Protein AF-A0A935FHB2-F1 (afdb_monomer_lite)

Structure (mmCIF, N/CA/C/O backbone):
data_AF-A0A935FHB2-F1
#
_entry.id   AF-A0A935FHB2-F1
#
loop_
_atom_site.group_PDB
_atom_site.id
_atom_site.type_symbol
_atom_site.label_atom_id
_atom_site.label_alt_id
_atom_site.label_comp_id
_atom_site.label_asym_id
_atom_site.label_entity_id
_atom_site.label_seq_id
_atom_site.pdbx_PDB_ins_code
_atom_site.Cartn_x
_atom_site.Cartn_y
_atom_site.Cartn_z
_atom_site.occupancy
_atom_site.B_iso_or_equiv
_atom_site.auth_seq_id
_atom_site.auth_comp_id
_atom_site.auth_asym_id
_atom_site.auth_atom_id
_atom_site.pdbx_PDB_model_num
ATOM 1 N N . MET A 1 1 ? 18.216 -1.968 -32.318 1.00 59.38 1 MET A N 1
ATOM 2 C CA . MET A 1 1 ? 17.406 -2.801 -31.406 1.00 59.38 1 MET A CA 1
ATOM 3 C C . MET A 1 1 ? 16.526 -3.788 -32.172 1.00 59.38 1 MET A C 1
ATOM 5 O O . MET A 1 1 ? 15.817 -4.545 -31.539 1.00 59.38 1 MET A O 1
ATOM 9 N N . ASP A 1 2 ? 16.689 -3.926 -33.490 1.00 64.00 2 ASP A N 1
ATOM 10 C CA . ASP A 1 2 ? 15.851 -4.810 -34.311 1.00 64.00 2 ASP A CA 1
ATOM 11 C C . ASP A 1 2 ? 16.395 -6.242 -34.495 1.00 64.00 2 ASP A C 1
ATOM 13 O O . ASP A 1 2 ? 15.891 -7.027 -35.291 1.00 64.00 2 ASP A O 1
ATOM 17 N N . ARG A 1 3 ? 17.469 -6.612 -33.779 1.00 78.00 3 ARG A N 1
ATOM 18 C CA . ARG A 1 3 ? 18.040 -7.958 -33.906 1.00 78.00 3 ARG A CA 1
ATOM 19 C C . ARG A 1 3 ? 17.237 -8.925 -33.035 1.00 78.00 3 ARG A C 1
ATOM 21 O O . ARG A 1 3 ? 17.295 -8.772 -31.808 1.00 78.00 3 ARG A O 1
ATOM 28 N N . PRO A 1 4 ? 16.558 -9.927 -33.621 1.00 87.88 4 PRO A N 1
ATOM 29 C CA . PRO A 1 4 ? 15.870 -10.941 -32.843 1.00 87.88 4 PRO A CA 1
ATOM 30 C C . PRO A 1 4 ? 16.871 -11.653 -31.936 1.00 87.88 4 PRO A C 1
ATOM 32 O O . PRO A 1 4 ? 17.978 -12.014 -32.351 1.00 87.88 4 PRO A O 1
ATOM 35 N N . ARG A 1 5 ? 16.490 -11.831 -30.674 1.00 91.94 5 ARG A N 1
ATOM 36 C CA . ARG A 1 5 ? 17.264 -12.589 -29.692 1.00 91.94 5 ARG A CA 1
ATOM 37 C C . ARG A 1 5 ? 16.489 -13.832 -29.313 1.00 91.94 5 ARG A C 1
ATOM 39 O O . ARG A 1 5 ? 15.300 -13.764 -29.011 1.00 91.94 5 ARG A O 1
ATOM 46 N N . VAL A 1 6 ? 17.183 -14.961 -29.341 1.00 93.69 6 VAL A N 1
ATOM 47 C CA . VAL A 1 6 ? 16.626 -16.259 -28.977 1.00 93.69 6 VAL A CA 1
ATOM 48 C C . VAL A 1 6 ? 16.915 -16.494 -27.502 1.00 93.69 6 VAL A C 1
ATOM 50 O O . VAL A 1 6 ? 18.069 -16.445 -27.078 1.00 93.69 6 VAL A O 1
ATOM 53 N N . TYR A 1 7 ? 15.865 -16.744 -26.729 1.00 93.38 7 TYR A N 1
ATOM 54 C CA . TYR A 1 7 ? 15.953 -17.039 -25.306 1.00 93.38 7 TYR A CA 1
ATOM 55 C C . TYR A 1 7 ? 15.477 -18.469 -25.048 1.00 93.38 7 TYR A C 1
ATOM 57 O O . TYR A 1 7 ? 14.381 -18.826 -25.495 1.00 93.38 7 TYR A O 1
ATOM 65 N N . PRO A 1 8 ? 16.265 -19.302 -24.348 1.00 93.31 8 PRO A N 1
ATOM 66 C CA . PRO A 1 8 ? 15.813 -20.624 -23.947 1.00 93.31 8 PRO A CA 1
ATOM 67 C C . PRO A 1 8 ? 14.773 -20.515 -22.829 1.00 93.31 8 PRO A C 1
ATOM 69 O O . PRO A 1 8 ? 14.805 -19.597 -22.005 1.00 93.31 8 PRO A O 1
ATOM 72 N N . ARG A 1 9 ? 13.862 -21.485 -22.776 1.00 90.75 9 ARG A N 1
ATOM 73 C CA . ARG A 1 9 ? 12.904 -21.625 -21.679 1.00 90.75 9 ARG A CA 1
ATOM 74 C C . ARG A 1 9 ? 13.655 -21.847 -20.356 1.00 90.75 9 ARG A C 1
ATOM 76 O O . ARG A 1 9 ? 14.428 -22.803 -20.275 1.00 90.75 9 ARG A O 1
ATOM 83 N N . PRO A 1 10 ? 13.416 -21.029 -19.312 1.00 89.38 10 PRO A N 1
ATOM 84 C CA . PRO A 1 10 ? 14.051 -21.217 -18.012 1.00 89.38 10 PRO A CA 1
ATOM 85 C C . PRO A 1 10 ? 13.739 -22.590 -17.410 1.00 89.38 10 PRO A C 1
ATOM 87 O O . PRO A 1 10 ? 12.583 -23.025 -17.397 1.00 89.38 10 PRO A O 1
ATOM 90 N N . MET A 1 11 ? 14.762 -23.256 -16.875 1.00 81.50 11 MET A N 1
ATOM 91 C CA . MET A 1 11 ? 14.592 -24.511 -16.141 1.00 81.50 11 MET A CA 1
ATOM 92 C C . MET A 1 11 ? 13.927 -24.248 -14.780 1.00 81.50 11 MET A C 1
ATOM 94 O O . MET A 1 11 ? 14.231 -23.259 -14.118 1.00 81.50 11 MET A O 1
ATOM 98 N N . GLY A 1 12 ? 13.008 -25.125 -14.366 1.00 80.19 12 GLY A N 1
ATOM 99 C CA . GLY A 1 12 ? 12.399 -25.117 -13.026 1.00 80.19 12 GLY A CA 1
ATOM 100 C C . GLY A 1 12 ? 11.132 -24.270 -12.851 1.00 80.19 12 GLY A C 1
ATOM 101 O O . GLY A 1 12 ? 10.363 -24.535 -11.934 1.00 80.19 12 GLY A O 1
ATOM 102 N N . PHE A 1 13 ? 10.857 -23.310 -13.739 1.00 81.19 13 PHE A N 1
ATOM 103 C CA . PHE A 1 13 ? 9.641 -22.479 -13.662 1.00 81.19 13 PHE A CA 1
ATOM 104 C C . PHE A 1 13 ? 8.478 -23.006 -14.511 1.00 81.19 13 PHE A C 1
ATOM 106 O O . PHE A 1 13 ? 7.316 -22.740 -14.211 1.00 81.19 13 PHE A O 1
ATOM 113 N N . PHE A 1 14 ? 8.779 -23.753 -15.575 1.00 87.06 14 PHE A N 1
ATOM 114 C CA . PHE A 1 14 ? 7.797 -24.189 -16.566 1.00 87.06 14 PHE A CA 1
ATOM 115 C C . PHE A 1 14 ? 7.842 -25.705 -16.764 1.00 87.06 14 PHE A C 1
ATOM 117 O O . PHE A 1 14 ? 8.914 -26.311 -16.769 1.00 87.06 14 PHE A O 1
ATOM 124 N N . ARG A 1 15 ? 6.667 -26.319 -16.956 1.00 84.62 15 ARG A N 1
ATOM 125 C CA . ARG A 1 15 ? 6.532 -27.762 -17.219 1.00 84.62 15 ARG A CA 1
ATOM 126 C C . ARG A 1 15 ? 7.157 -28.125 -18.563 1.00 84.62 15 ARG A C 1
ATOM 128 O O . ARG A 1 15 ? 6.964 -27.408 -19.544 1.00 84.62 15 ARG A O 1
ATOM 135 N N . GLU A 1 16 ? 7.835 -29.269 -18.630 1.00 81.88 16 GLU A N 1
ATOM 136 C CA . GLU A 1 16 ? 8.581 -29.660 -19.827 1.00 81.88 16 GLU A CA 1
ATOM 137 C C . GLU A 1 16 ? 7.684 -29.848 -21.064 1.00 81.88 16 GLU A C 1
ATOM 139 O O . GLU A 1 16 ? 7.994 -29.293 -22.121 1.00 81.88 16 GLU A O 1
ATOM 144 N N . GLY A 1 17 ? 6.546 -30.530 -20.900 1.00 83.50 17 GLY A N 1
ATOM 145 C CA . GLY A 1 17 ? 5.488 -30.688 -21.909 1.00 83.50 17 GLY A CA 1
ATOM 146 C C . GLY A 1 17 ? 4.382 -29.627 -21.841 1.00 83.50 17 GLY A C 1
ATOM 147 O O . GLY A 1 17 ? 3.272 -29.867 -22.302 1.00 83.50 17 GLY A O 1
ATOM 148 N N . GLY A 1 18 ? 4.640 -28.486 -21.194 1.00 86.00 18 GLY A N 1
ATOM 149 C CA . GLY A 1 18 ? 3.693 -27.372 -21.148 1.00 86.00 18 GLY A CA 1
ATOM 150 C C . GLY A 1 18 ? 3.592 -26.620 -22.484 1.00 86.00 18 GLY A C 1
ATOM 151 O O . GLY A 1 18 ? 4.437 -26.799 -23.360 1.00 86.00 18 GLY A O 1
ATOM 152 N N . PRO A 1 19 ? 2.612 -25.709 -22.623 1.00 89.88 19 PRO A N 1
ATOM 153 C CA . PRO A 1 19 ? 2.381 -24.954 -23.860 1.00 89.88 19 PRO A CA 1
ATOM 154 C C . PRO A 1 19 ? 3.506 -23.963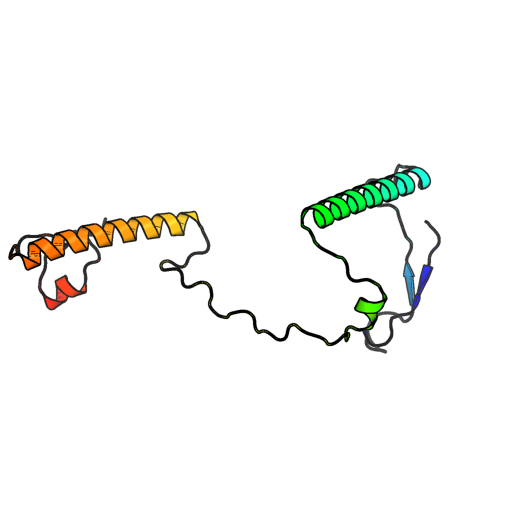 -24.205 1.00 89.88 19 PRO A C 1
ATOM 156 O O . PRO A 1 19 ? 3.541 -23.429 -25.310 1.00 89.88 19 PRO A O 1
ATOM 159 N N . LEU A 1 20 ? 4.422 -23.682 -23.270 1.00 89.50 20 LEU A N 1
ATOM 160 C CA . LEU A 1 20 ? 5.516 -22.741 -23.488 1.00 89.50 20 LEU A CA 1
ATOM 161 C C . LEU A 1 20 ? 6.651 -23.407 -24.294 1.00 89.50 20 LEU A C 1
ATOM 163 O O . LEU A 1 20 ? 7.186 -24.423 -23.833 1.00 89.50 20 LEU A O 1
ATOM 167 N N . PRO A 1 21 ? 7.071 -22.840 -25.442 1.00 91.62 21 PRO A N 1
ATOM 168 C CA . PRO A 1 21 ? 8.073 -23.444 -26.314 1.00 91.62 21 PRO A CA 1
ATOM 169 C C . PRO A 1 21 ? 9.457 -23.500 -25.659 1.00 91.62 21 PRO A C 1
ATOM 171 O O . PRO A 1 21 ? 9.762 -22.753 -24.731 1.00 91.62 21 PRO A O 1
ATOM 174 N N . ARG A 1 22 ? 10.326 -24.379 -26.175 1.00 90.62 22 ARG A N 1
ATOM 175 C CA . ARG A 1 22 ? 11.715 -24.526 -25.694 1.00 90.62 22 ARG A CA 1
ATOM 176 C C . ARG A 1 22 ? 12.556 -23.267 -25.904 1.00 90.62 22 ARG A C 1
ATOM 178 O O . ARG A 1 22 ? 13.473 -23.023 -25.126 1.00 90.62 22 ARG A O 1
ATOM 185 N N . HIS A 1 23 ? 12.234 -22.485 -26.928 1.00 92.62 23 HIS A N 1
ATOM 186 C CA . HIS A 1 23 ? 12.886 -21.224 -27.242 1.00 92.62 23 HIS A CA 1
ATOM 187 C C . HIS A 1 23 ? 11.833 -20.199 -27.650 1.00 92.62 23 HIS A C 1
ATOM 189 O O . HIS A 1 23 ? 10.842 -20.553 -28.288 1.00 92.62 23 HIS A O 1
ATOM 195 N N . ALA A 1 24 ? 12.071 -18.939 -27.306 1.00 92.38 24 ALA A N 1
ATOM 196 C CA . ALA A 1 24 ? 11.280 -17.813 -27.774 1.00 92.38 24 ALA A CA 1
ATOM 197 C C . ALA A 1 24 ? 12.197 -16.785 -28.431 1.00 92.38 24 ALA A C 1
ATOM 199 O O . ALA A 1 24 ? 13.245 -16.431 -27.885 1.00 92.38 24 ALA A O 1
ATOM 200 N N . THR A 1 25 ? 11.786 -16.303 -29.598 1.00 93.44 25 THR A N 1
ATOM 201 C CA . THR A 1 25 ? 12.464 -15.207 -30.284 1.00 93.44 25 THR A CA 1
ATOM 202 C C . THR A 1 25 ? 11.783 -13.908 -29.895 1.00 93.44 25 THR A C 1
ATOM 204 O O . THR A 1 25 ? 10.595 -13.733 -30.154 1.00 93.44 25 THR A O 1
ATOM 207 N N . LEU A 1 26 ? 12.529 -13.010 -29.259 1.00 91.44 26 LEU A N 1
ATOM 208 C CA . LEU A 1 26 ? 12.043 -11.694 -28.862 1.00 91.44 26 LEU A CA 1
ATOM 209 C C . LEU A 1 26 ? 12.761 -10.617 -29.674 1.00 91.44 26 LEU A C 1
ATOM 211 O O . LEU A 1 26 ? 13.992 -10.624 -29.783 1.00 91.44 26 LEU A O 1
ATOM 215 N N . THR A 1 27 ? 11.983 -9.674 -30.195 1.00 88.88 27 THR A N 1
ATOM 216 C CA . THR A 1 27 ? 12.479 -8.476 -30.876 1.00 88.88 27 THR A CA 1
ATOM 217 C C . THR A 1 27 ? 12.155 -7.268 -30.013 1.00 88.88 27 THR A C 1
ATOM 219 O O . THR A 1 27 ? 11.020 -7.093 -29.572 1.00 88.88 27 THR A O 1
ATOM 222 N N . MET A 1 28 ? 13.161 -6.439 -29.743 1.00 83.81 28 MET A N 1
ATOM 223 C CA . MET A 1 28 ? 12.992 -5.236 -28.934 1.00 83.81 28 MET A CA 1
ATOM 224 C C . MET A 1 28 ? 12.587 -4.075 -29.842 1.00 83.81 28 MET A C 1
ATOM 226 O O . MET A 1 28 ? 13.434 -3.418 -30.437 1.00 83.81 28 MET A O 1
ATOM 230 N N . ALA A 1 29 ? 11.290 -3.812 -29.941 1.00 82.38 29 ALA A N 1
ATOM 231 C CA . ALA A 1 29 ? 10.781 -2.660 -30.675 1.00 82.38 29 ALA A CA 1
ATOM 232 C C . ALA A 1 29 ? 10.694 -1.417 -29.766 1.00 82.38 29 ALA A C 1
ATOM 234 O O . ALA A 1 29 ? 10.460 -1.554 -28.558 1.00 82.38 29 ALA A O 1
ATOM 235 N N . PRO A 1 30 ? 10.866 -0.197 -30.308 1.00 81.31 30 PRO A N 1
ATOM 236 C CA . PRO A 1 30 ? 10.483 1.011 -29.588 1.00 81.31 30 PRO A CA 1
ATOM 237 C C . PRO A 1 30 ? 8.976 0.991 -29.300 1.00 81.31 30 PRO A C 1
ATOM 239 O O . PRO A 1 30 ? 8.191 0.386 -30.031 1.00 81.31 30 PRO A O 1
ATOM 242 N N . LEU A 1 31 ? 8.554 1.664 -28.227 1.00 83.94 31 LEU A N 1
ATOM 243 C CA . LEU A 1 31 ? 7.124 1.795 -27.933 1.00 83.94 31 LEU A CA 1
ATOM 244 C C . LEU A 1 31 ? 6.419 2.536 -29.088 1.00 83.94 31 LEU A C 1
ATOM 246 O O . LEU A 1 31 ? 7.025 3.448 -29.655 1.00 83.94 31 LEU A O 1
ATOM 250 N N . PRO A 1 32 ? 5.138 2.239 -29.387 1.00 86.31 32 PRO A N 1
ATOM 251 C CA . PRO A 1 32 ? 4.419 2.853 -30.509 1.00 86.31 32 PRO A CA 1
ATOM 252 C C . PRO A 1 32 ? 4.460 4.387 -30.517 1.00 86.31 32 PRO A C 1
ATOM 254 O O . PRO A 1 32 ? 4.646 5.003 -31.562 1.00 86.31 32 PRO A O 1
ATOM 257 N N . ALA A 1 33 ? 4.391 5.010 -29.337 1.00 83.88 33 ALA A N 1
ATOM 258 C CA . ALA A 1 33 ? 4.485 6.462 -29.172 1.00 83.88 33 ALA A CA 1
ATOM 259 C C . ALA A 1 33 ? 5.833 7.066 -29.617 1.00 83.88 33 ALA A C 1
ATOM 261 O O . ALA A 1 33 ? 5.931 8.277 -29.769 1.00 83.88 33 ALA A O 1
ATOM 262 N N . PHE A 1 34 ? 6.864 6.246 -29.831 1.00 82.44 34 PHE A N 1
ATOM 263 C CA . PHE A 1 34 ? 8.193 6.655 -30.287 1.00 82.44 34 PHE A CA 1
ATOM 264 C C . PHE A 1 34 ? 8.594 5.994 -31.612 1.00 82.44 34 PHE A C 1
ATOM 266 O O . PHE A 1 34 ? 9.753 6.089 -32.002 1.00 82.44 34 PHE A O 1
ATOM 273 N N . ALA A 1 35 ? 7.659 5.352 -32.323 1.00 82.50 35 ALA A N 1
ATOM 274 C CA . ALA A 1 35 ? 7.940 4.683 -33.597 1.00 82.50 35 ALA A CA 1
ATOM 275 C C . ALA A 1 35 ? 8.431 5.645 -34.699 1.00 82.50 35 ALA A C 1
ATOM 277 O O . ALA A 1 35 ? 9.114 5.222 -35.623 1.00 82.50 35 ALA A O 1
ATOM 278 N N . HIS A 1 36 ? 8.097 6.934 -34.586 1.00 83.88 36 HIS A N 1
ATOM 279 C CA . HIS A 1 36 ? 8.488 7.990 -35.525 1.00 83.88 36 HIS A CA 1
ATOM 280 C C . HIS A 1 36 ? 9.877 8.587 -35.245 1.00 83.88 36 HIS A C 1
ATOM 282 O O . HIS A 1 36 ? 10.384 9.354 -36.058 1.00 83.88 36 HIS A O 1
ATOM 288 N N . ALA A 1 37 ? 10.472 8.299 -34.084 1.00 82.44 37 ALA A N 1
ATOM 289 C CA . ALA A 1 37 ? 11.759 8.862 -33.701 1.00 82.44 37 ALA A CA 1
ATOM 290 C C . ALA A 1 37 ? 12.910 7.966 -34.186 1.00 82.44 37 ALA A C 1
ATOM 292 O O . ALA A 1 37 ? 12.788 6.736 -34.126 1.00 82.44 37 ALA A O 1
ATOM 293 N N . PRO A 1 38 ? 14.059 8.545 -34.586 1.00 86.88 38 PRO A N 1
ATOM 294 C CA . PRO A 1 38 ? 15.270 7.772 -34.811 1.00 86.88 38 PRO A CA 1
ATOM 295 C C . PRO A 1 38 ? 15.608 6.923 -33.582 1.00 86.88 38 PRO A C 1
ATOM 297 O O . PRO A 1 38 ? 15.487 7.354 -32.431 1.00 86.88 38 PRO A O 1
ATOM 300 N N . GLN A 1 39 ? 16.039 5.685 -33.822 1.00 81.75 39 GLN A N 1
ATOM 301 C CA . GLN A 1 39 ? 16.264 4.716 -32.750 1.00 81.75 39 GLN A CA 1
ATOM 302 C C . GLN A 1 39 ? 17.305 5.203 -31.727 1.00 81.75 39 GLN A C 1
ATOM 304 O O . GLN A 1 39 ? 17.184 4.920 -30.534 1.00 81.75 39 GLN A O 1
ATOM 309 N N . GLU A 1 40 ? 18.339 5.907 -32.185 1.00 86.50 40 GLU A N 1
ATOM 310 C CA . GLU A 1 40 ? 19.398 6.444 -31.327 1.00 86.50 40 GLU A CA 1
ATOM 311 C C . GLU A 1 40 ? 18.862 7.519 -30.383 1.00 86.50 40 GLU A C 1
ATOM 313 O O . GLU A 1 40 ? 19.100 7.437 -29.176 1.00 86.50 40 GLU A O 1
ATOM 318 N N . ASP A 1 41 ? 18.037 8.430 -30.898 1.00 87.38 41 ASP A N 1
ATOM 319 C CA . ASP A 1 41 ? 17.393 9.483 -30.113 1.00 87.38 41 ASP A CA 1
ATOM 320 C C . ASP A 1 41 ? 16.450 8.899 -29.060 1.00 87.38 41 ASP A C 1
ATOM 322 O O . ASP A 1 41 ? 16.465 9.315 -27.899 1.00 87.38 41 ASP A O 1
ATOM 326 N N . TYR A 1 42 ? 15.656 7.886 -29.427 1.00 87.31 42 TYR A N 1
ATOM 327 C CA . TYR A 1 42 ? 14.800 7.179 -28.474 1.00 87.31 42 TYR A CA 1
ATOM 328 C C . TYR A 1 42 ? 15.618 6.551 -27.336 1.00 87.31 42 TYR A C 1
ATOM 330 O O . TYR A 1 42 ? 15.293 6.735 -26.160 1.00 87.31 42 TYR A O 1
ATOM 338 N N . LEU A 1 43 ? 16.703 5.841 -27.663 1.00 87.88 43 LEU A N 1
ATOM 339 C CA . LEU A 1 43 ? 17.557 5.200 -26.662 1.00 87.88 43 LEU A CA 1
ATOM 340 C C . LEU A 1 43 ? 18.282 6.222 -25.782 1.00 87.88 43 LEU A C 1
ATOM 342 O O . LEU A 1 43 ? 18.395 6.001 -24.575 1.00 87.88 43 LEU A O 1
ATOM 346 N N . ALA A 1 44 ? 18.753 7.329 -26.356 1.00 90.75 44 ALA A N 1
ATOM 347 C CA . ALA A 1 44 ? 19.383 8.414 -25.613 1.00 90.75 44 ALA A CA 1
ATOM 348 C C . ALA A 1 44 ? 18.399 9.038 -24.615 1.00 90.75 44 ALA A C 1
ATOM 350 O O . ALA A 1 44 ? 18.711 9.150 -23.427 1.00 90.75 44 ALA A O 1
ATOM 351 N N . ARG A 1 45 ? 17.173 9.341 -25.061 1.00 90.06 45 ARG A N 1
ATOM 352 C CA . ARG A 1 45 ? 16.098 9.858 -24.203 1.00 90.06 45 ARG A CA 1
ATOM 353 C C . ARG A 1 45 ? 15.729 8.882 -23.092 1.00 90.06 45 ARG A C 1
ATOM 355 O O . ARG A 1 45 ? 15.622 9.293 -21.939 1.00 90.06 45 ARG A O 1
ATOM 362 N N . LEU A 1 46 ? 15.569 7.598 -23.413 1.00 90.88 46 LEU A N 1
ATOM 363 C CA . LEU A 1 46 ? 15.229 6.569 -22.430 1.00 90.88 46 LEU A CA 1
ATOM 364 C C . LEU A 1 46 ? 16.324 6.432 -21.366 1.00 90.88 46 LEU A C 1
ATOM 366 O O . LEU A 1 46 ? 16.023 6.439 -20.175 1.00 90.88 46 LEU A O 1
ATOM 370 N N . ARG A 1 47 ? 17.594 6.355 -21.779 1.00 93.69 47 ARG A N 1
ATOM 371 C CA . ARG A 1 47 ? 18.736 6.292 -20.852 1.00 93.69 47 ARG A CA 1
ATOM 372 C C . ARG A 1 47 ? 18.815 7.533 -19.971 1.00 93.69 47 ARG A C 1
ATOM 374 O O . ARG A 1 47 ? 19.001 7.395 -18.768 1.00 93.69 47 ARG A O 1
ATOM 381 N N . GLY A 1 48 ? 18.625 8.720 -20.550 1.00 96.69 48 GLY A N 1
ATOM 382 C CA . GLY A 1 48 ? 18.586 9.976 -19.802 1.00 96.69 48 GLY A CA 1
ATOM 383 C C . GLY A 1 48 ? 17.472 9.991 -18.753 1.00 96.69 48 GLY A C 1
ATOM 384 O O . GLY A 1 48 ? 17.720 10.337 -17.600 1.00 96.69 48 GLY A O 1
ATOM 385 N N . ALA A 1 49 ? 16.268 9.541 -19.116 1.00 95.38 49 ALA A N 1
ATOM 386 C CA . ALA A 1 49 ? 15.134 9.458 -18.197 1.00 95.38 49 ALA A CA 1
ATOM 387 C C . ALA A 1 49 ? 15.374 8.454 -17.056 1.00 95.38 49 ALA A C 1
ATOM 389 O O . ALA A 1 49 ? 15.098 8.766 -15.897 1.00 95.38 49 ALA A O 1
ATOM 390 N N . VAL A 1 50 ? 15.927 7.275 -17.366 1.00 97.38 50 VAL A N 1
ATOM 391 C CA . VAL A 1 50 ? 16.300 6.271 -16.357 1.00 97.38 50 VAL A CA 1
ATOM 392 C C . VAL A 1 50 ? 17.352 6.837 -15.404 1.00 97.38 50 VAL A C 1
ATOM 394 O O . VAL A 1 50 ? 17.132 6.823 -14.196 1.00 97.38 50 VAL A O 1
ATOM 397 N N . ALA A 1 51 ? 18.433 7.424 -15.924 1.00 98.06 51 ALA A N 1
ATOM 398 C CA . ALA A 1 51 ? 19.501 7.998 -15.107 1.00 98.06 51 ALA A CA 1
ATOM 399 C C . ALA A 1 51 ? 19.002 9.144 -14.210 1.00 98.06 51 ALA A C 1
ATOM 401 O O . ALA A 1 51 ? 19.339 9.208 -13.026 1.00 98.06 51 ALA A O 1
ATOM 402 N N . ALA A 1 52 ? 18.153 10.031 -14.742 1.00 98.06 52 ALA A N 1
ATOM 403 C CA . ALA A 1 52 ? 17.549 11.111 -13.967 1.00 98.06 52 ALA A CA 1
ATOM 404 C C . ALA A 1 52 ? 16.688 10.565 -12.817 1.00 98.06 52 ALA A C 1
ATOM 406 O O . ALA A 1 52 ? 16.793 11.041 -11.681 1.00 98.06 52 ALA A O 1
ATOM 407 N N . ARG A 1 53 ? 15.883 9.531 -13.091 1.00 98.12 53 ARG A N 1
ATOM 408 C CA . ARG A 1 53 ? 15.027 8.893 -12.089 1.00 98.12 53 ARG A CA 1
ATOM 409 C C . ARG A 1 53 ? 15.834 8.145 -11.029 1.00 98.12 53 ARG A C 1
ATOM 411 O O . ARG A 1 53 ? 15.532 8.259 -9.843 1.00 98.12 53 ARG A O 1
ATOM 418 N N . GLU A 1 54 ? 16.872 7.417 -11.426 1.00 97.56 54 GLU A N 1
ATOM 419 C CA . GLU A 1 54 ? 17.794 6.745 -10.504 1.00 97.56 54 GLU A CA 1
ATOM 420 C C . GLU A 1 54 ? 18.500 7.751 -9.586 1.00 97.56 54 GLU A C 1
ATOM 422 O O . GLU A 1 54 ? 18.569 7.538 -8.372 1.00 97.56 54 GLU A O 1
ATOM 427 N N . ALA A 1 55 ? 18.959 8.883 -10.130 1.00 97.38 55 ALA A N 1
ATOM 428 C CA . ALA A 1 55 ? 19.579 9.950 -9.351 1.00 97.38 55 ALA A CA 1
ATOM 429 C C . ALA A 1 55 ? 18.601 10.574 -8.341 1.00 97.38 55 ALA A C 1
ATOM 431 O O . ALA A 1 55 ? 18.965 10.803 -7.187 1.00 97.38 55 ALA A O 1
ATOM 432 N N . GLU A 1 56 ? 17.352 10.818 -8.745 1.00 98.00 56 GLU A N 1
ATOM 433 C CA . GLU A 1 56 ? 16.294 11.309 -7.857 1.00 98.00 56 GLU A CA 1
ATOM 434 C C . GLU A 1 56 ? 16.023 10.339 -6.698 1.00 98.00 56 GLU A C 1
ATOM 436 O O . GLU A 1 56 ? 16.062 10.743 -5.533 1.00 98.00 56 GLU A O 1
ATOM 441 N N . ILE A 1 57 ? 15.815 9.054 -7.001 1.00 96.88 57 ILE A N 1
ATOM 442 C CA . ILE A 1 57 ? 15.582 8.010 -5.994 1.00 96.88 57 ILE A CA 1
ATOM 443 C C . ILE A 1 57 ? 16.789 7.888 -5.058 1.00 96.88 57 ILE A C 1
ATOM 445 O O . ILE A 1 57 ? 16.621 7.752 -3.845 1.00 96.88 57 ILE A O 1
ATOM 449 N N . SER A 1 58 ? 18.012 7.975 -5.591 1.00 95.38 58 SER A N 1
ATOM 450 C CA . SER A 1 58 ? 19.234 7.940 -4.786 1.00 95.38 58 SER A CA 1
ATOM 451 C C . SER A 1 58 ? 19.291 9.104 -3.792 1.00 95.38 58 SER A C 1
ATOM 453 O O . SER A 1 58 ? 19.527 8.867 -2.606 1.00 95.38 58 SER A O 1
ATOM 455 N N . ARG A 1 59 ? 18.974 10.335 -4.226 1.00 96.81 59 ARG A N 1
ATOM 456 C CA . ARG A 1 59 ? 18.895 11.509 -3.336 1.00 96.81 59 ARG A CA 1
ATOM 457 C C . ARG A 1 59 ? 17.824 11.346 -2.260 1.00 96.81 59 ARG A C 1
ATOM 459 O O . ARG A 1 59 ? 18.111 11.554 -1.086 1.00 96.81 59 ARG A O 1
ATOM 466 N N . GLN A 1 60 ? 16.612 10.922 -2.627 1.00 97.19 60 GLN A N 1
ATOM 467 C CA . GLN A 1 60 ? 15.524 10.678 -1.664 1.00 97.19 60 GLN A CA 1
ATOM 468 C C . GLN A 1 60 ? 15.909 9.624 -0.623 1.00 97.19 60 GLN A C 1
ATOM 470 O O . GLN A 1 60 ? 15.585 9.732 0.560 1.00 97.19 60 GLN A O 1
ATOM 475 N N . ARG A 1 61 ? 16.606 8.576 -1.060 1.00 96.81 61 ARG A N 1
ATOM 476 C CA . ARG A 1 61 ? 17.091 7.511 -0.191 1.00 96.81 61 ARG A CA 1
ATOM 477 C C . ARG A 1 61 ? 18.165 8.021 0.778 1.00 96.81 61 ARG A C 1
ATOM 479 O O . ARG A 1 61 ? 18.075 7.707 1.962 1.00 96.81 61 ARG A O 1
ATOM 486 N N . GLN A 1 62 ? 19.124 8.812 0.292 1.00 94.62 62 GLN A N 1
ATOM 487 C CA . GLN A 1 62 ? 20.165 9.447 1.109 1.00 94.62 62 GLN A CA 1
ATOM 488 C C . GLN A 1 62 ? 19.572 10.417 2.137 1.00 94.62 62 GLN A C 1
ATOM 490 O O . GLN A 1 62 ? 19.899 10.312 3.314 1.00 94.62 62 GLN A O 1
ATOM 495 N N . ALA A 1 63 ? 18.647 11.289 1.724 1.00 96.12 63 ALA A N 1
ATOM 496 C CA . ALA A 1 63 ? 17.960 12.223 2.618 1.00 96.12 63 ALA A CA 1
ATOM 497 C C . ALA A 1 63 ? 17.159 11.504 3.719 1.00 96.12 63 ALA A C 1
ATOM 499 O O . ALA A 1 63 ? 17.096 11.968 4.851 1.00 96.12 63 ALA A O 1
ATOM 500 N N . ALA A 1 64 ? 16.591 10.337 3.405 1.00 96.12 64 ALA A N 1
ATOM 501 C CA . ALA A 1 64 ? 15.894 9.482 4.364 1.00 96.12 64 ALA A CA 1
ATOM 502 C C . ALA A 1 64 ? 16.827 8.559 5.180 1.00 96.12 64 ALA A C 1
ATOM 504 O O . ALA A 1 64 ? 16.331 7.678 5.880 1.00 96.12 64 ALA A O 1
ATOM 505 N N . GLY A 1 65 ? 18.156 8.677 5.049 1.00 95.44 65 GLY A N 1
ATOM 506 C CA . GLY A 1 65 ? 19.127 7.856 5.786 1.00 95.44 65 GLY A CA 1
ATOM 507 C C . GLY A 1 65 ? 19.106 6.359 5.445 1.00 95.44 65 GLY A C 1
ATOM 508 O O . GLY A 1 65 ? 19.557 5.536 6.238 1.00 95.44 65 GLY A O 1
ATOM 509 N N . ARG A 1 66 ? 18.568 5.967 4.282 1.00 94.50 66 ARG A N 1
ATOM 510 C CA . ARG A 1 66 ? 18.407 4.555 3.894 1.00 94.50 66 ARG A CA 1
ATOM 511 C C . ARG A 1 66 ? 19.621 4.040 3.112 1.00 94.50 66 ARG A C 1
ATOM 513 O O . ARG A 1 66 ? 20.035 4.611 2.101 1.00 94.50 66 ARG A O 1
ATOM 520 N N . SER A 1 67 ? 20.177 2.902 3.511 1.00 91.19 67 SER A N 1
ATOM 521 C CA . SER A 1 67 ? 21.244 2.224 2.762 1.00 91.19 67 SER A CA 1
ATOM 522 C C . SER A 1 67 ? 20.677 1.195 1.771 1.00 91.19 67 SER A C 1
ATOM 524 O O . SER A 1 67 ? 19.542 0.743 1.900 1.00 91.19 67 SER A O 1
ATOM 526 N N . VAL A 1 68 ? 21.457 0.861 0.738 1.00 92.31 68 VAL A N 1
ATOM 527 C CA . VAL A 1 68 ? 21.185 -0.274 -0.163 1.00 92.31 68 VAL A CA 1
ATOM 528 C C . VAL A 1 68 ? 22.143 -1.387 0.219 1.00 92.31 68 VAL A C 1
ATOM 530 O O . VAL A 1 68 ? 23.322 -1.129 0.467 1.00 92.31 68 VAL A O 1
ATOM 533 N N . LEU A 1 69 ? 21.643 -2.618 0.260 1.00 92.44 69 LEU A N 1
ATOM 534 C CA . LEU A 1 69 ? 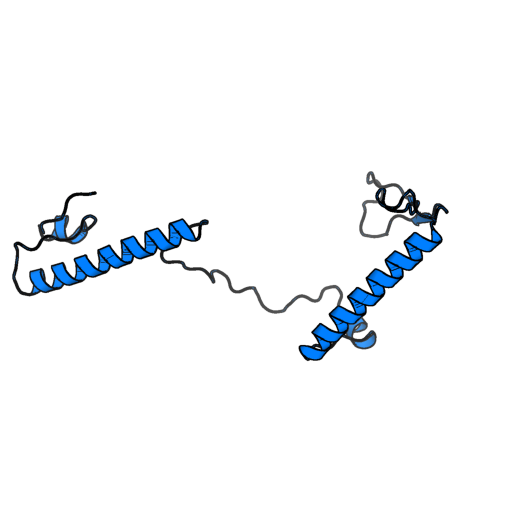22.477 -3.782 0.526 1.00 92.44 69 LEU A CA 1
ATOM 535 C C . LEU A 1 69 ? 23.460 -3.999 -0.626 1.00 92.44 69 LEU A C 1
ATOM 537 O O . LEU A 1 69 ? 23.075 -4.078 -1.791 1.00 92.44 69 LEU A O 1
ATOM 541 N N . GLY A 1 70 ? 24.744 -4.116 -0.296 1.00 93.50 70 GLY A N 1
ATOM 542 C CA . GLY A 1 70 ? 25.776 -4.420 -1.285 1.00 93.50 70 GLY A CA 1
ATOM 543 C C . GLY A 1 70 ? 25.745 -5.889 -1.716 1.00 93.50 70 GLY A C 1
ATOM 544 O O . GLY A 1 70 ? 25.234 -6.747 -0.995 1.00 93.50 70 GLY A O 1
ATOM 545 N N . ARG A 1 71 ? 26.389 -6.209 -2.849 1.00 94.56 71 ARG A N 1
ATOM 546 C CA . ARG A 1 71 ? 26.476 -7.575 -3.415 1.00 94.56 71 ARG A CA 1
ATOM 547 C C . ARG A 1 71 ? 26.756 -8.653 -2.362 1.00 94.56 71 ARG A C 1
ATOM 549 O O . ARG A 1 71 ? 26.073 -9.667 -2.326 1.00 94.56 71 ARG A O 1
ATOM 556 N N . ARG A 1 72 ? 27.741 -8.430 -1.483 1.00 95.12 72 ARG A N 1
ATOM 557 C CA . ARG A 1 72 ? 28.119 -9.390 -0.429 1.00 95.12 72 ARG A CA 1
ATOM 558 C C . ARG A 1 72 ? 26.974 -9.687 0.545 1.00 95.12 72 ARG A C 1
ATOM 560 O O . ARG A 1 72 ? 26.846 -10.818 0.987 1.00 95.12 72 ARG A O 1
ATOM 567 N N . GLN A 1 73 ? 26.173 -8.684 0.902 1.00 92.69 73 GLN A N 1
ATOM 568 C CA . GLN A 1 73 ? 25.032 -8.852 1.808 1.00 92.69 73 GLN A CA 1
ATOM 569 C C . GLN A 1 73 ? 23.833 -9.484 1.101 1.00 92.69 73 GLN A C 1
ATOM 571 O O . GLN A 1 73 ? 23.108 -10.248 1.723 1.00 92.69 73 GLN A O 1
ATOM 576 N N . VAL A 1 74 ? 23.644 -9.204 -0.192 1.00 93.75 74 VAL A N 1
ATOM 577 C CA . VAL A 1 74 ? 22.620 -9.868 -1.013 1.00 93.75 74 VAL A CA 1
ATOM 578 C C . VAL A 1 74 ? 22.919 -11.360 -1.145 1.00 93.75 74 VAL A C 1
ATOM 580 O O . VAL A 1 74 ? 22.061 -12.176 -0.852 1.00 93.75 74 VAL A O 1
ATOM 583 N N . LEU A 1 75 ? 24.159 -11.729 -1.478 1.00 93.44 75 LEU A N 1
ATOM 584 C CA . LEU A 1 75 ? 24.559 -13.136 -1.626 1.00 93.44 75 LEU A CA 1
ATOM 585 C C . LEU A 1 75 ? 24.546 -13.936 -0.315 1.00 93.44 75 LEU A C 1
ATOM 587 O O . LEU A 1 75 ? 24.603 -15.158 -0.351 1.00 93.44 75 LEU A O 1
ATOM 591 N N . ARG A 1 76 ? 24.512 -13.259 0.838 1.00 94.12 76 ARG A N 1
ATOM 592 C CA . ARG A 1 76 ? 24.379 -13.905 2.150 1.00 94.12 76 ARG A CA 1
ATOM 593 C C . ARG A 1 76 ? 22.931 -14.219 2.526 1.00 94.12 76 ARG A C 1
ATOM 595 O O . ARG A 1 76 ? 22.734 -14.957 3.483 1.00 94.12 76 ARG A O 1
ATOM 602 N N . GLN A 1 77 ? 21.948 -13.638 1.841 1.00 92.31 77 GLN A N 1
ATOM 603 C CA . GLN A 1 77 ? 20.535 -13.916 2.102 1.00 92.31 77 GLN A CA 1
ATOM 604 C C . GLN A 1 77 ? 20.143 -15.250 1.472 1.00 92.31 77 GLN A C 1
ATOM 606 O O . GLN A 1 77 ? 20.582 -15.566 0.364 1.00 92.31 77 GLN A O 1
ATOM 611 N N . SER A 1 78 ? 19.303 -16.023 2.159 1.00 90.12 78 SER A N 1
ATOM 612 C CA . SER A 1 78 ? 18.685 -17.192 1.545 1.00 90.12 78 SER A CA 1
ATOM 613 C C . SER A 1 78 ? 17.571 -16.738 0.609 1.00 90.12 78 SER A C 1
ATOM 615 O O . SER A 1 78 ? 16.765 -15.877 0.956 1.00 90.12 78 SER A O 1
ATOM 617 N N . ALA A 1 79 ? 17.463 -17.366 -0.562 1.00 86.31 79 ALA A N 1
ATOM 618 C CA . ALA 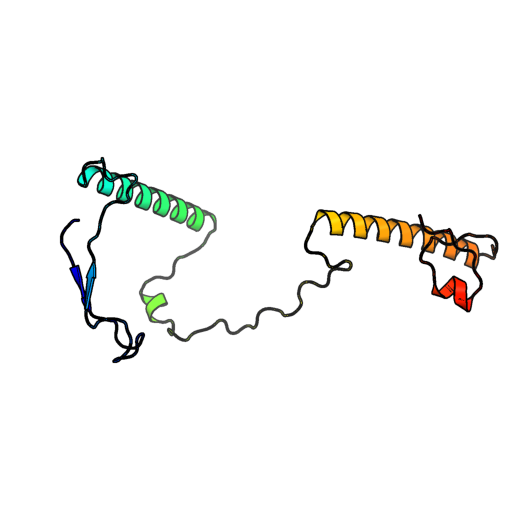A 1 79 ? 16.337 -17.142 -1.472 1.00 86.31 79 ALA A CA 1
ATOM 619 C C . ALA A 1 79 ? 14.984 -17.586 -0.876 1.00 86.31 79 ALA A C 1
ATOM 621 O O . ALA A 1 79 ? 13.935 -17.236 -1.409 1.00 86.31 79 ALA A O 1
ATOM 622 N N . PHE A 1 80 ? 15.016 -18.350 0.220 1.00 88.38 80 PHE A N 1
ATOM 623 C CA . PHE A 1 80 ? 13.842 -18.833 0.945 1.00 88.38 80 PHE A CA 1
ATOM 624 C C . PHE A 1 80 ? 13.615 -18.098 2.272 1.00 88.38 80 PHE A C 1
ATOM 626 O O . PHE A 1 80 ? 12.726 -18.485 3.030 1.00 88.38 80 PHE A O 1
ATOM 633 N N . ASP A 1 81 ? 14.412 -17.068 2.582 1.00 88.38 81 ASP A N 1
ATOM 634 C CA . ASP A 1 81 ? 14.190 -16.273 3.786 1.00 88.38 81 ASP A CA 1
ATOM 635 C C . ASP A 1 81 ? 12.851 -15.534 3.695 1.00 88.38 81 ASP A C 1
ATOM 637 O O . ASP A 1 81 ? 12.508 -14.914 2.687 1.00 88.38 81 ASP A O 1
ATOM 641 N N . ALA A 1 82 ? 12.109 -15.568 4.797 1.00 85.44 82 ALA A N 1
ATOM 642 C CA . ALA A 1 82 ? 10.884 -14.813 4.983 1.00 85.44 82 ALA A CA 1
ATOM 643 C C . ALA A 1 82 ? 10.982 -13.989 6.277 1.00 85.44 82 ALA A C 1
ATOM 645 O O . ALA A 1 82 ? 11.723 -14.360 7.198 1.00 85.44 82 ALA A O 1
ATOM 646 N N . PRO A 1 83 ? 10.236 -12.876 6.393 1.00 84.31 83 PRO A N 1
ATOM 647 C CA . PRO A 1 83 ? 10.099 -12.176 7.661 1.00 84.31 83 PRO A CA 1
ATOM 648 C C . PRO A 1 83 ? 9.667 -13.154 8.761 1.00 84.31 83 PRO A C 1
ATOM 650 O O . PRO A 1 83 ? 8.697 -13.888 8.602 1.00 84.31 83 PRO A O 1
ATOM 653 N N . ARG A 1 84 ? 10.374 -13.163 9.897 1.00 81.50 84 ARG A N 1
ATOM 654 C CA . ARG A 1 84 ? 10.073 -14.075 11.019 1.00 81.50 84 ARG A CA 1
ATOM 655 C C . ARG A 1 84 ? 8.765 -13.740 11.750 1.00 81.50 84 ARG A C 1
ATOM 657 O O . ARG A 1 84 ? 8.303 -14.533 12.562 1.00 81.50 84 ARG A O 1
ATOM 664 N N . GLY A 1 85 ? 8.195 -12.559 11.508 1.00 79.31 85 GLY A N 1
ATOM 665 C CA . GLY A 1 85 ? 6.965 -12.096 12.145 1.00 79.31 85 GLY A CA 1
ATOM 666 C C . GLY A 1 85 ? 5.729 -12.360 11.290 1.00 79.31 85 GLY A C 1
ATOM 667 O O . GLY A 1 85 ? 5.760 -12.204 10.072 1.00 79.31 85 GLY A O 1
ATOM 668 N N . SER A 1 86 ? 4.615 -12.699 11.937 1.00 77.31 86 SER A N 1
ATOM 669 C CA . SER A 1 86 ? 3.296 -12.672 11.305 1.00 77.31 86 SER A CA 1
ATOM 670 C C . SER A 1 86 ? 2.752 -11.245 11.275 1.00 77.31 86 SER A C 1
ATOM 672 O O . SER A 1 86 ? 2.851 -10.535 12.278 1.00 77.31 86 SER A O 1
ATOM 674 N N . GLU A 1 87 ? 2.109 -10.844 10.178 1.00 75.06 87 GLU A N 1
ATOM 675 C CA . GLU A 1 87 ? 1.358 -9.586 10.141 1.00 75.06 87 GLU A CA 1
ATOM 676 C C . GLU A 1 87 ? 0.315 -9.556 11.281 1.00 75.06 87 GLU A C 1
ATOM 678 O O . GLU A 1 87 ? -0.388 -10.556 11.488 1.00 75.06 87 GLU A O 1
ATOM 683 N N . PRO A 1 88 ? 0.189 -8.447 12.038 1.00 72.81 88 PRO A N 1
ATOM 684 C CA . PRO A 1 88 ? -0.790 -8.366 13.111 1.00 72.81 88 PRO A CA 1
ATOM 685 C C . PRO A 1 88 ? -2.200 -8.555 12.547 1.00 72.81 88 PRO A C 1
ATOM 687 O O . PRO A 1 88 ? -2.696 -7.744 11.759 1.00 72.81 88 PRO A O 1
ATOM 690 N N . ARG A 1 89 ? -2.868 -9.635 12.955 1.00 75.00 89 ARG A N 1
ATOM 691 C CA . ARG A 1 89 ? -4.252 -9.907 12.558 1.00 75.00 89 ARG A CA 1
ATOM 692 C C . ARG A 1 89 ? -5.187 -8.930 13.280 1.00 75.00 89 ARG A C 1
ATOM 694 O O . ARG A 1 89 ? -5.007 -8.663 14.462 1.00 75.00 89 ARG A O 1
ATOM 701 N N . ARG A 1 90 ? -6.238 -8.464 12.589 1.00 68.38 90 ARG A N 1
ATOM 702 C CA . ARG A 1 90 ? -7.357 -7.671 13.157 1.00 68.38 90 ARG A CA 1
ATOM 703 C C . ARG A 1 90 ? -7.027 -6.236 13.617 1.00 68.38 90 ARG A C 1
ATOM 705 O O . ARG A 1 90 ? -7.681 -5.728 14.519 1.00 68.38 90 ARG A O 1
ATOM 712 N N . GLN A 1 91 ? -6.093 -5.531 12.972 1.00 68.06 91 GLN A N 1
ATOM 713 C CA . GLN A 1 91 ? -5.751 -4.149 13.371 1.00 68.06 91 GLN A CA 1
ATOM 714 C C . GLN A 1 91 ? -6.912 -3.141 13.280 1.00 68.06 91 GLN A C 1
ATOM 716 O O . GLN A 1 91 ? -6.916 -2.134 13.985 1.00 68.06 91 GLN A O 1
ATOM 721 N N . ARG A 1 92 ? -7.912 -3.379 12.420 1.00 64.62 92 ARG A N 1
ATOM 722 C CA . ARG A 1 92 ? -9.072 -2.487 12.285 1.00 64.62 92 ARG A CA 1
ATOM 723 C C . ARG A 1 92 ? -10.277 -3.080 13.014 1.00 64.62 92 ARG A C 1
ATOM 725 O O . ARG A 1 92 ? -10.907 -3.995 12.497 1.00 64.62 92 ARG A O 1
ATOM 732 N N . SER A 1 93 ? -10.628 -2.494 14.158 1.00 70.50 93 SER A N 1
ATOM 733 C CA . SER A 1 93 ? -11.913 -2.705 14.845 1.00 70.50 93 SER A CA 1
ATOM 734 C C . SER A 1 93 ? -12.712 -1.391 14.862 1.00 70.50 93 SER A C 1
ATOM 736 O O . SER A 1 93 ? -12.768 -0.699 15.882 1.00 70.50 93 SER A O 1
ATOM 738 N N . PRO A 1 94 ? -13.226 -0.931 13.704 1.00 79.75 94 PRO A N 1
ATOM 739 C CA . PRO A 1 94 ? -13.954 0.327 13.648 1.00 79.75 94 PRO A CA 1
ATOM 740 C C . PRO A 1 94 ? -15.327 0.175 14.317 1.00 79.75 94 PRO A C 1
ATOM 742 O O . PRO A 1 94 ? -16.048 -0.782 14.056 1.00 79.75 94 PRO A O 1
ATOM 745 N N . ARG A 1 95 ? -15.721 1.162 15.133 1.00 84.62 95 ARG A N 1
ATOM 746 C CA . ARG A 1 95 ? -17.053 1.212 15.768 1.00 84.62 95 ARG A CA 1
ATOM 747 C C . ARG A 1 95 ? -18.201 1.237 14.754 1.00 84.62 95 ARG A C 1
ATOM 749 O O . ARG A 1 95 ? -19.270 0.713 15.035 1.00 84.62 95 ARG A O 1
ATOM 756 N N . VAL A 1 96 ? -17.958 1.828 13.585 1.00 87.75 96 VAL A N 1
ATOM 757 C CA . VAL A 1 96 ? -18.826 1.730 12.409 1.00 87.75 96 VAL A CA 1
ATOM 758 C C . VAL A 1 96 ? -17.996 1.162 11.265 1.00 87.75 96 VAL A C 1
ATOM 760 O O . VAL A 1 96 ? -17.030 1.794 10.828 1.00 87.75 96 VAL A O 1
ATOM 763 N N . ALA A 1 97 ? -18.350 -0.029 10.789 1.00 84.19 97 ALA A N 1
ATOM 764 C CA . ALA A 1 97 ? -17.743 -0.619 9.603 1.00 84.19 97 ALA A CA 1
ATOM 765 C C . ALA A 1 97 ? -18.353 -0.003 8.333 1.00 84.19 97 ALA A C 1
ATOM 767 O O . ALA A 1 97 ? -19.561 0.183 8.248 1.00 84.19 97 ALA A O 1
ATOM 768 N N . GLY A 1 98 ? -17.519 0.320 7.343 1.00 82.12 98 GLY A N 1
ATOM 769 C CA . GLY A 1 98 ? -17.976 0.873 6.068 1.00 82.12 98 GLY A CA 1
ATOM 770 C C . GLY A 1 98 ? -16.822 1.107 5.096 1.00 82.12 98 GLY A C 1
ATOM 771 O O . GLY A 1 98 ? -15.721 1.463 5.518 1.00 82.12 98 GLY A O 1
ATOM 772 N N . GLY A 1 99 ? -17.073 0.886 3.801 1.00 81.06 99 GLY A N 1
ATOM 773 C CA . GLY A 1 99 ? -16.094 1.111 2.728 1.00 81.06 99 GLY A CA 1
ATOM 774 C C . GLY A 1 99 ? -15.961 2.579 2.300 1.00 81.06 99 GLY A C 1
ATOM 775 O O . GLY A 1 99 ? -14.922 2.973 1.781 1.00 81.06 99 GLY A O 1
ATOM 776 N N . SER A 1 100 ? -16.982 3.404 2.561 1.00 90.12 100 SER A N 1
ATOM 777 C CA . SER A 1 100 ? -16.984 4.842 2.265 1.00 90.12 100 SER A CA 1
ATOM 778 C C . SER A 1 100 ? -16.611 5.661 3.500 1.00 90.12 100 SER A C 1
ATOM 780 O O . SER A 1 100 ? -17.227 5.524 4.560 1.00 90.12 100 SER A O 1
ATOM 782 N 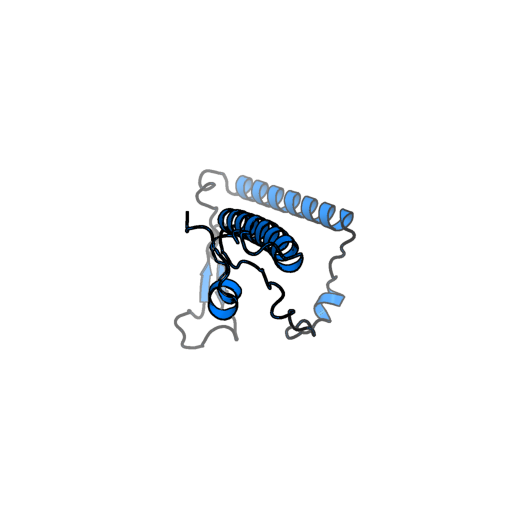N . LYS A 1 101 ? -15.624 6.556 3.355 1.00 88.19 101 LYS A N 1
ATOM 783 C CA . LYS A 1 101 ? -15.205 7.485 4.418 1.00 88.19 101 LYS A CA 1
ATOM 784 C C . LYS A 1 101 ? -16.362 8.385 4.864 1.00 88.19 101 LYS A C 1
ATOM 786 O O . LYS A 1 101 ? -16.555 8.554 6.063 1.00 88.19 101 LYS A O 1
ATOM 791 N N . TRP A 1 102 ? -17.126 8.922 3.914 1.00 92.81 102 TRP A N 1
ATOM 792 C CA . TRP A 1 102 ? -18.226 9.853 4.181 1.00 92.81 102 TRP A CA 1
ATOM 793 C C . TRP A 1 102 ? -19.364 9.195 4.955 1.00 92.81 102 TRP A C 1
ATOM 795 O O . TRP A 1 102 ? -19.727 9.682 6.020 1.00 92.81 102 TRP A O 1
ATOM 805 N N . ALA A 1 103 ? -19.820 8.025 4.500 1.00 90.69 103 ALA A N 1
ATOM 806 C CA . ALA A 1 103 ? -20.850 7.258 5.201 1.00 90.69 103 ALA A CA 1
ATOM 807 C C . ALA A 1 103 ? -20.421 6.901 6.635 1.00 90.69 103 ALA A C 1
ATOM 809 O O . ALA A 1 103 ? -21.229 6.879 7.561 1.00 90.69 103 ALA A O 1
ATOM 810 N N . ARG A 1 104 ? -19.121 6.649 6.844 1.00 92.56 104 ARG A N 1
ATOM 811 C CA . ARG A 1 104 ? -18.586 6.352 8.174 1.00 92.56 104 ARG A CA 1
ATOM 812 C C . ARG A 1 104 ? -18.565 7.575 9.089 1.00 92.56 104 ARG A C 1
ATOM 814 O O . ARG A 1 104 ? -18.821 7.422 10.279 1.00 92.56 104 ARG A O 1
ATOM 821 N N . ILE A 1 105 ? -18.234 8.755 8.565 1.00 92.62 105 ILE A N 1
ATOM 822 C CA . ILE A 1 105 ? -18.259 10.012 9.330 1.00 92.62 105 ILE A CA 1
ATOM 823 C C . ILE A 1 105 ? -19.693 10.319 9.759 1.00 92.62 105 ILE A C 1
ATOM 825 O O . ILE A 1 105 ? -19.941 10.473 10.950 1.00 92.62 105 ILE A O 1
ATOM 829 N N . GLU A 1 106 ? -20.634 10.282 8.821 1.00 94.56 106 GLU A N 1
ATOM 830 C CA . GLU A 1 106 ? -22.050 10.539 9.088 1.00 94.56 106 GLU A CA 1
ATOM 831 C C . GLU A 1 106 ? -22.616 9.584 10.153 1.00 94.56 106 GLU A C 1
ATOM 833 O O . GLU A 1 106 ? -23.259 10.001 11.117 1.00 94.56 106 GLU A O 1
ATOM 838 N N . ALA A 1 107 ? -22.328 8.286 10.041 1.00 93.44 107 ALA A N 1
ATOM 839 C CA . ALA A 1 107 ? -22.771 7.304 11.025 1.00 93.44 107 ALA A CA 1
ATOM 840 C C . ALA A 1 107 ? -22.150 7.525 12.419 1.00 93.44 107 ALA A C 1
ATOM 842 O O . ALA A 1 107 ? -22.814 7.307 13.434 1.00 93.44 107 ALA A O 1
ATOM 843 N N . LEU A 1 108 ? -20.891 7.973 12.491 1.00 94.75 108 LEU A N 1
ATOM 844 C CA . LEU A 1 108 ? -20.250 8.333 13.759 1.00 94.75 108 LEU A CA 1
ATOM 845 C C . LEU A 1 108 ? -20.868 9.593 14.374 1.00 94.75 108 LEU A C 1
ATOM 847 O O . LEU A 1 108 ? -21.017 9.649 15.594 1.00 94.75 108 LEU A O 1
ATOM 851 N N . GLU A 1 109 ? -21.256 10.575 13.561 1.00 95.44 109 GLU A N 1
ATOM 852 C CA . GLU A 1 109 ? -21.955 11.776 14.025 1.00 95.44 109 GLU A CA 1
ATOM 853 C C . GLU A 1 109 ? -23.330 11.435 14.595 1.00 95.44 109 GLU A C 1
ATOM 855 O O . GLU A 1 109 ? -23.626 11.818 15.728 1.00 95.44 109 GLU A O 1
ATOM 860 N N . ARG A 1 110 ? -24.122 10.622 13.883 1.00 93.56 110 ARG A N 1
ATOM 861 C CA . ARG A 1 110 ? -25.414 10.113 14.378 1.00 93.56 110 ARG A CA 1
ATOM 862 C C . ARG A 1 110 ? -25.251 9.374 15.707 1.00 93.56 110 ARG A C 1
ATOM 864 O O . ARG A 1 110 ? -25.996 9.624 16.653 1.00 93.56 110 ARG A O 1
ATOM 871 N N . LEU A 1 111 ? -24.238 8.510 15.809 1.00 94.50 111 LEU A N 1
ATOM 872 C CA . LEU A 1 111 ? -23.946 7.778 17.041 1.00 94.50 111 LEU A CA 1
ATOM 873 C C . LEU A 1 111 ? -23.540 8.711 18.189 1.00 94.50 111 LEU A C 1
ATOM 875 O O . LEU A 1 111 ? -23.964 8.504 19.325 1.00 94.50 111 LEU A O 1
ATOM 879 N N . ARG A 1 112 ? -22.734 9.742 17.910 1.00 95.94 112 ARG A N 1
ATOM 880 C CA . ARG A 1 112 ? -22.339 10.744 18.906 1.00 95.94 112 ARG A CA 1
ATOM 881 C C . ARG A 1 112 ? -23.559 11.492 19.443 1.00 95.94 112 ARG A C 1
ATOM 883 O O . ARG A 1 112 ? -23.693 11.600 20.660 1.00 95.94 112 ARG A O 1
ATOM 890 N N . THR A 1 113 ? -24.443 11.952 18.559 1.00 95.62 113 THR A N 1
ATOM 891 C CA . THR A 1 113 ? -25.684 12.649 18.930 1.00 95.62 113 THR A CA 1
ATOM 892 C C . THR A 1 113 ? -26.597 11.752 19.763 1.00 95.62 113 THR A C 1
ATOM 894 O O . THR A 1 113 ? -27.057 12.170 20.824 1.00 95.62 113 THR A O 1
ATOM 897 N N . PHE A 1 114 ? -26.781 10.491 19.356 1.00 95.62 114 PHE A N 1
ATOM 898 C CA . PHE A 1 114 ? -27.560 9.518 20.124 1.00 95.62 114 PHE A CA 1
ATOM 899 C C . PHE A 1 114 ? -26.995 9.306 21.537 1.00 95.62 114 PHE A C 1
ATOM 901 O O . PHE A 1 114 ? -27.737 9.377 22.512 1.00 95.62 114 PHE A O 1
ATOM 908 N N . ILE A 1 115 ? -25.681 9.082 21.672 1.00 96.88 115 ILE A N 1
ATOM 909 C CA . ILE A 1 115 ? -25.043 8.848 22.979 1.00 96.88 115 ILE A CA 1
ATOM 910 C C . ILE A 1 115 ? -25.171 10.073 23.891 1.00 96.88 115 ILE A C 1
ATOM 912 O O . ILE A 1 115 ? -25.390 9.905 25.091 1.00 96.88 115 ILE A O 1
ATOM 916 N N . ALA A 1 116 ? -25.021 11.283 23.348 1.00 97.19 116 ALA A N 1
ATOM 917 C CA . ALA A 1 116 ? -25.159 12.516 24.118 1.00 97.19 116 ALA A CA 1
ATOM 918 C C . ALA A 1 116 ? -26.583 12.666 24.674 1.00 97.19 116 ALA A C 1
ATOM 920 O O . ALA A 1 116 ? -26.744 12.735 25.893 1.00 97.19 116 ALA A O 1
ATOM 921 N N . GLY A 1 117 ? -27.601 12.592 23.808 1.00 96.56 117 GLY A N 1
ATOM 922 C CA . GLY A 1 117 ? -29.002 12.700 24.226 1.00 96.56 117 GLY A CA 1
ATOM 923 C C . GLY A 1 117 ? -29.432 11.571 25.166 1.00 96.56 117 GLY A C 1
ATOM 924 O O . GLY A 1 117 ? -30.143 11.802 26.138 1.00 96.56 117 GLY A O 1
ATOM 925 N N . TYR A 1 118 ? -28.935 10.349 24.946 1.00 97.44 118 TYR A N 1
ATOM 926 C CA . TYR A 1 118 ? -29.209 9.223 25.840 1.00 97.44 118 TYR A CA 1
ATOM 927 C C . TYR A 1 118 ? -28.647 9.472 27.242 1.00 97.44 118 TYR A C 1
ATOM 929 O O . TYR A 1 118 ? -29.318 9.198 28.233 1.00 97.44 118 TYR A O 1
ATOM 937 N N . ARG A 1 119 ? -27.409 9.974 27.345 1.00 97.56 119 ARG A N 1
ATOM 938 C CA . ARG A 1 119 ? -26.766 10.244 28.640 1.00 97.56 119 ARG A CA 1
ATOM 939 C C . ARG A 1 119 ? -27.473 11.353 29.405 1.00 97.56 119 ARG A C 1
ATOM 941 O O . ARG A 1 119 ? -27.635 11.221 30.612 1.00 97.56 119 ARG A O 1
ATOM 948 N N . GLU A 1 120 ? -27.884 12.409 28.717 1.00 97.31 120 GLU A N 1
ATOM 949 C CA . GLU A 1 120 ? -28.646 13.501 29.317 1.00 97.31 120 GLU A CA 1
ATOM 950 C C . GLU A 1 120 ? -29.994 13.007 29.856 1.00 97.31 120 GLU A C 1
ATOM 952 O O . GLU A 1 120 ? -30.270 13.165 31.047 1.00 97.31 120 GLU A O 1
ATOM 957 N N . ALA A 1 121 ? -30.767 12.297 29.026 1.00 96.88 121 ALA A N 1
ATOM 958 C CA . ALA A 1 121 ? -32.044 11.719 29.436 1.00 96.88 121 ALA A CA 1
ATOM 959 C C . ALA A 1 121 ? -31.881 10.725 30.598 1.00 96.88 121 ALA A C 1
ATOM 961 O O . ALA A 1 121 ? -32.656 10.729 31.551 1.00 96.88 121 ALA A O 1
ATOM 962 N N . TRP A 1 122 ? -30.823 9.910 30.571 1.00 96.69 122 TRP A N 1
ATOM 963 C CA . TRP A 1 122 ? -30.502 8.979 31.649 1.00 96.69 122 TRP A CA 1
ATOM 964 C C . TRP A 1 122 ? -30.221 9.681 32.980 1.00 96.69 122 TRP A C 1
ATOM 966 O O . TRP A 1 122 ? -30.657 9.202 34.027 1.00 96.69 122 TRP A O 1
ATOM 976 N N . LEU A 1 123 ? -29.499 10.804 32.964 1.00 97.50 123 LEU A N 1
ATOM 977 C CA . LEU A 1 123 ? -29.204 11.567 34.177 1.00 97.50 123 LEU A CA 1
ATOM 978 C C . LEU A 1 123 ? -30.475 12.168 34.788 1.00 97.50 123 LEU A C 1
ATOM 980 O O . LEU A 1 123 ? -30.658 12.051 35.999 1.00 97.50 123 LEU A O 1
ATOM 984 N N . GLN A 1 124 ? -31.357 12.738 33.964 1.00 96.06 124 GLN A N 1
ATOM 985 C CA . GLN A 1 124 ? -32.648 13.287 34.402 1.00 96.06 124 GLN A CA 1
ATOM 986 C C . GLN A 1 124 ? -33.568 12.185 34.945 1.00 96.06 124 GLN A C 1
ATOM 988 O O . GLN A 1 124 ? -34.091 12.295 36.055 1.00 96.06 124 GLN A O 1
ATOM 993 N N . TRP A 1 125 ? -33.659 11.058 34.233 1.00 96.25 125 TRP A N 1
ATOM 994 C CA . TRP A 1 125 ? -34.438 9.900 34.670 1.00 96.25 125 TRP A CA 1
ATOM 995 C C . TRP A 1 125 ? -33.946 9.333 36.001 1.00 96.25 125 TRP A C 1
ATOM 997 O O . TRP A 1 125 ? -34.737 9.021 36.893 1.00 96.25 125 TRP A O 1
ATOM 1007 N N . ARG A 1 126 ? -32.621 9.248 36.173 1.00 95.12 126 ARG A N 1
ATOM 1008 C CA . ARG A 1 126 ? -31.996 8.803 37.423 1.00 95.12 126 ARG A CA 1
ATOM 1009 C C . ARG A 1 126 ? -32.197 9.800 38.566 1.00 95.12 126 ARG A C 1
ATOM 1011 O O . ARG A 1 126 ? -32.249 9.377 39.715 1.00 95.12 126 ARG A O 1
ATOM 1018 N N . ALA A 1 127 ? -32.314 11.092 38.265 1.00 96.06 127 ALA A N 1
ATOM 1019 C CA . ALA A 1 127 ? -32.653 12.128 39.240 1.00 96.06 127 ALA A CA 1
ATOM 1020 C C . ALA A 1 127 ? -34.138 12.109 39.653 1.00 96.06 127 ALA A C 1
ATOM 1022 O O . ALA A 1 127 ? -34.521 12.827 40.571 1.00 96.06 127 ALA A O 1
ATOM 1023 N N . GLY A 1 128 ? -34.957 11.261 39.020 1.00 93.94 128 GLY A N 1
ATOM 1024 C CA . GLY A 1 128 ? -36.352 11.029 39.386 1.00 93.94 128 GLY A CA 1
ATOM 1025 C C . GLY A 1 128 ? -37.366 11.553 38.373 1.00 93.94 128 GLY A C 1
ATOM 1026 O O . GLY A 1 128 ? -38.547 11.243 38.520 1.00 93.94 128 GLY A O 1
ATOM 1027 N N . ASP A 1 129 ? -36.940 12.273 37.331 1.00 93.94 129 ASP A N 1
ATOM 1028 C CA . ASP A 1 129 ? -37.848 12.741 36.284 1.00 93.94 129 ASP A CA 1
ATOM 1029 C C . ASP A 1 129 ? -38.274 11.582 35.373 1.00 93.94 129 ASP A C 1
ATOM 1031 O O . ASP A 1 129 ? -37.531 11.114 34.510 1.00 93.94 129 ASP A O 1
ATOM 1035 N N . ARG A 1 130 ? -39.499 11.094 35.562 1.00 92.56 130 ARG A N 1
ATOM 1036 C CA . ARG A 1 130 ? -40.060 10.006 34.748 1.00 92.56 130 ARG A CA 1
ATOM 1037 C C . ARG A 1 130 ? -40.694 10.487 33.441 1.00 92.56 130 ARG A C 1
ATOM 1039 O O . ARG A 1 130 ? -41.031 9.639 32.621 1.00 92.56 130 ARG A O 1
ATOM 1046 N N . GLY A 1 131 ? -40.838 11.799 33.241 1.00 92.31 131 GLY A N 1
ATOM 1047 C CA . GLY A 1 131 ? -41.387 12.402 32.024 1.00 92.31 131 GLY A CA 1
ATOM 1048 C C . GLY A 1 131 ? -40.360 12.596 30.907 1.00 92.31 131 GLY A C 1
ATOM 1049 O O . GLY A 1 131 ? -40.743 12.881 29.772 1.00 92.31 131 GLY A O 1
ATOM 1050 N N . VAL A 1 132 ? -39.069 12.420 31.200 1.00 96.25 132 VAL A N 1
ATOM 1051 C CA . VAL A 1 132 ? -38.000 12.599 30.215 1.00 96.25 132 VAL A CA 1
ATOM 1052 C C . VAL A 1 132 ? -38.137 11.653 29.018 1.00 96.25 132 VAL A C 1
ATOM 1054 O O . VAL A 1 132 ? -38.394 10.453 29.149 1.00 96.25 132 VAL A O 1
ATOM 1057 N N . VAL A 1 133 ? -37.928 12.206 27.823 1.00 96.56 133 VAL A N 1
ATOM 1058 C CA . VAL A 1 133 ? -38.008 11.472 26.560 1.00 96.56 133 VAL A CA 1
ATOM 1059 C C . VAL A 1 133 ? -36.606 11.064 26.115 1.00 96.56 133 VAL A C 1
ATOM 1061 O O . VAL A 1 133 ? -35.752 11.901 25.833 1.00 96.56 133 VAL A O 1
ATOM 1064 N N . PHE A 1 134 ? -36.370 9.759 26.017 1.00 96.94 134 PHE A N 1
ATOM 1065 C CA . PHE A 1 134 ? -35.121 9.205 25.503 1.00 96.94 134 PHE A CA 1
ATOM 1066 C C . PHE A 1 134 ? -35.047 9.314 23.971 1.00 96.94 134 PHE A C 1
ATOM 1068 O O . PHE A 1 134 ? -36.077 9.273 23.294 1.00 96.94 134 PHE A O 1
ATOM 1075 N N . PRO A 1 135 ? -33.845 9.398 23.374 1.00 96.94 135 PRO A N 1
ATOM 1076 C CA . PRO A 1 135 ? -33.704 9.456 21.921 1.00 96.94 135 PRO A CA 1
ATOM 1077 C C . PRO A 1 135 ? -34.186 8.169 21.233 1.00 96.94 135 PRO A C 1
ATOM 1079 O O . PRO A 1 135 ? -34.115 7.067 21.799 1.00 96.94 135 PRO A O 1
ATOM 1082 N N . CYS A 1 136 ? -34.627 8.307 19.977 1.00 93.94 136 CYS A N 1
ATOM 1083 C CA . CYS A 1 136 ? -35.055 7.190 19.138 1.00 93.94 136 CYS A CA 1
ATOM 1084 C C . CYS A 1 136 ? -33.930 6.145 19.013 1.00 93.94 136 CYS A C 1
ATOM 1086 O O . CYS A 1 136 ? -32.761 6.490 18.837 1.00 93.94 136 CYS A O 1
ATOM 1088 N N . GLY A 1 137 ? -34.269 4.858 19.122 1.00 91.50 137 GLY A N 1
ATOM 1089 C CA . GLY A 1 137 ? -33.285 3.765 19.192 1.00 91.50 137 GLY A CA 1
ATOM 1090 C C . GLY A 1 137 ? -32.966 3.292 20.616 1.00 91.50 137 GLY A C 1
ATOM 1091 O O . GLY A 1 137 ? -32.299 2.273 20.792 1.00 91.50 137 GLY A O 1
ATOM 1092 N N . THR A 1 138 ? -33.496 3.961 21.645 1.00 95.06 138 THR A N 1
ATOM 1093 C CA . THR A 1 138 ? -33.453 3.466 23.029 1.00 95.06 138 THR A CA 1
ATOM 1094 C C . THR A 1 138 ? -34.424 2.297 23.212 1.00 95.06 138 THR A C 1
ATOM 1096 O O . THR A 1 138 ? -35.623 2.487 23.383 1.00 95.06 138 THR A O 1
ATOM 1099 N N . TYR A 1 139 ? -33.915 1.064 23.157 1.00 93.56 139 TYR A N 1
ATOM 1100 C CA . TYR A 1 139 ? -34.756 -0.138 23.226 1.00 93.56 139 TYR A CA 1
ATOM 1101 C C . TYR A 1 139 ? -34.879 -0.719 24.640 1.00 93.56 139 TYR A C 1
ATOM 1103 O O . TYR A 1 139 ? -35.986 -0.883 25.147 1.00 93.56 139 TYR A O 1
ATOM 1111 N N . GLY A 1 140 ? -33.750 -1.009 25.297 1.00 93.12 140 GLY A N 1
ATOM 1112 C CA . GLY A 1 140 ? -33.746 -1.740 26.570 1.00 93.12 140 GLY A CA 1
ATOM 1113 C C . GLY A 1 140 ? -34.540 -1.034 27.669 1.00 93.12 140 GLY A C 1
ATOM 1114 O O . GLY A 1 140 ? -35.402 -1.642 28.295 1.00 93.12 140 GLY A O 1
ATOM 1115 N N . LEU A 1 141 ? -34.323 0.269 27.857 1.00 93.62 141 LEU A N 1
ATOM 1116 C CA . LEU A 1 141 ? -35.074 1.036 28.856 1.00 93.62 141 LEU A CA 1
ATOM 1117 C C . LEU A 1 141 ? -36.555 1.180 28.506 1.00 93.62 141 LEU A C 1
ATOM 1119 O O . LEU A 1 141 ? -37.387 1.208 29.406 1.00 93.62 141 LEU A O 1
ATOM 1123 N N . ARG A 1 142 ? -36.904 1.235 27.217 1.00 93.56 142 ARG A N 1
ATOM 1124 C CA . ARG A 1 142 ? -38.306 1.294 26.794 1.00 93.56 142 ARG A CA 1
ATOM 1125 C C . ARG A 1 142 ? -39.039 0.016 27.18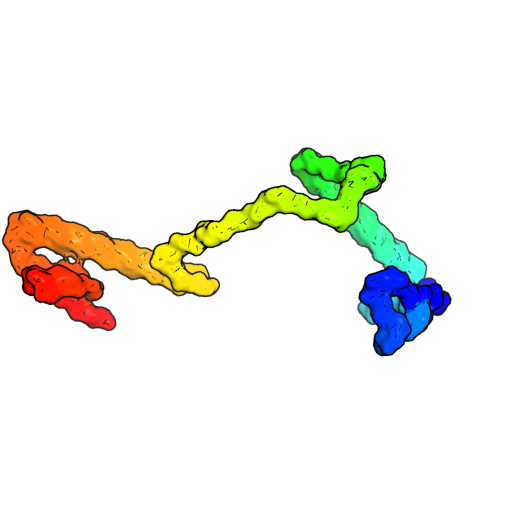3 1.00 93.56 142 ARG A C 1
ATOM 1127 O O . ARG A 1 142 ? -40.135 0.077 27.719 1.00 93.56 142 ARG A O 1
ATOM 1134 N N . VAL A 1 143 ? -38.419 -1.134 26.919 1.00 94.69 143 VAL A N 1
ATOM 1135 C CA . VAL A 1 143 ? -39.031 -2.451 27.144 1.00 94.69 143 VAL A CA 1
ATOM 1136 C C . VAL A 1 143 ? -39.038 -2.835 28.620 1.00 94.69 143 VAL A C 1
ATOM 1138 O O . VAL A 1 143 ? -40.056 -3.302 29.115 1.00 94.69 143 VAL A O 1
ATOM 1141 N N . TYR A 1 144 ? -37.927 -2.637 29.330 1.00 95.06 144 TYR A N 1
ATOM 1142 C CA . TYR A 1 144 ? -37.776 -3.143 30.698 1.00 95.06 144 TYR A CA 1
ATOM 1143 C C . TYR A 1 144 ? -38.083 -2.111 31.785 1.00 95.06 144 TYR A C 1
ATOM 1145 O O . TYR A 1 144 ? -38.383 -2.494 32.910 1.00 95.06 144 TYR A O 1
ATOM 1153 N N . ALA A 1 145 ? -37.999 -0.815 31.474 1.00 91.19 145 ALA A N 1
ATOM 1154 C CA . ALA A 1 145 ? -38.205 0.268 32.439 1.00 91.19 145 ALA A CA 1
ATOM 1155 C C . ALA A 1 145 ? -39.320 1.250 32.032 1.00 91.19 145 ALA A C 1
ATOM 1157 O O . ALA A 1 145 ? -39.550 2.228 32.741 1.00 91.19 145 ALA A O 1
ATOM 1158 N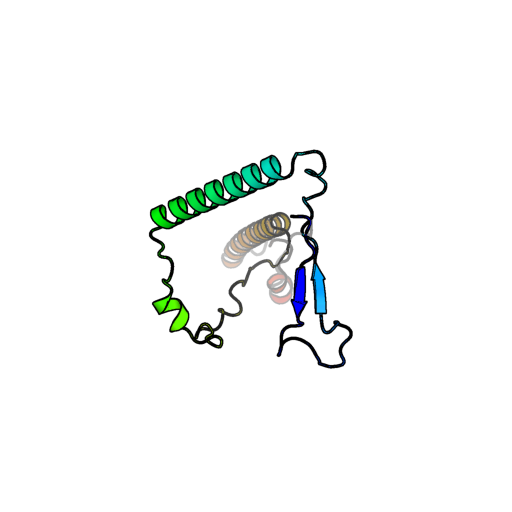 N . GLY A 1 146 ? -40.008 1.000 30.909 1.00 92.00 146 GLY A N 1
ATOM 1159 C CA . GLY A 1 146 ? -41.179 1.763 30.473 1.00 92.00 146 GLY A CA 1
ATOM 1160 C C . GLY A 1 146 ? -40.905 3.220 30.094 1.00 92.00 146 GLY A C 1
ATOM 1161 O O . GLY A 1 146 ? -41.820 4.034 30.159 1.00 92.00 146 GLY A O 1
ATOM 1162 N N . VAL A 1 147 ? -39.667 3.583 29.739 1.00 94.31 147 VAL A N 1
ATOM 1163 C CA . VAL A 1 147 ? -39.333 4.989 29.452 1.00 94.31 147 VAL A CA 1
ATOM 1164 C C . VAL A 1 147 ? -39.919 5.466 28.123 1.00 94.31 147 VAL A C 1
ATOM 1166 O O . VAL A 1 147 ? -39.930 4.733 27.126 1.00 94.31 147 VAL A O 1
ATOM 1169 N N . CYS A 1 148 ? -40.341 6.729 28.086 1.00 94.19 148 CYS A N 1
ATOM 1170 C CA . CYS A 1 148 ? -40.768 7.392 26.861 1.00 94.19 148 CYS A CA 1
ATOM 1171 C C . CYS A 1 148 ? -39.588 7.548 25.896 1.00 94.19 148 CYS A C 1
ATOM 1173 O O . CYS A 1 148 ? -38.477 7.882 26.306 1.00 94.19 148 CYS A O 1
ATOM 1175 N N . CYS A 1 149 ? -39.826 7.318 24.605 1.00 95.69 149 CYS A N 1
ATOM 1176 C CA . CYS A 1 149 ? -38.813 7.447 23.560 1.00 95.69 149 CYS A CA 1
ATOM 1177 C C . CYS A 1 149 ? -39.339 8.314 22.417 1.00 95.69 149 CYS A C 1
ATOM 1179 O O . CYS A 1 149 ? -40.501 8.190 22.032 1.00 95.69 149 CYS A O 1
ATOM 1181 N N . ALA A 1 150 ? -38.468 9.142 21.846 1.00 94.19 150 ALA A N 1
ATOM 1182 C CA . ALA A 1 150 ? -38.763 9.914 20.652 1.00 94.19 150 ALA A CA 1
ATOM 1183 C C . ALA A 1 150 ? -39.068 8.988 19.464 1.00 94.19 150 ALA A C 1
ATOM 1185 O O . ALA A 1 150 ? -38.535 7.873 19.366 1.00 94.19 150 ALA A O 1
ATOM 1186 N N . GLN A 1 151 ? -39.919 9.465 18.556 1.00 89.69 151 GLN A N 1
ATOM 1187 C CA . GLN A 1 151 ? -40.228 8.748 17.324 1.00 89.69 151 GLN A CA 1
ATOM 1188 C C . GLN A 1 151 ? -39.020 8.711 16.385 1.00 89.69 151 GLN A C 1
ATOM 1190 O O . GLN A 1 151 ? -38.104 9.528 16.493 1.00 89.69 151 GLN A O 1
ATOM 1195 N N . ALA A 1 152 ? -39.001 7.715 15.498 1.00 82.56 152 ALA A N 1
ATOM 1196 C CA . ALA A 1 152 ? -37.983 7.642 14.461 1.00 82.56 152 ALA A CA 1
ATOM 1197 C C . ALA A 1 152 ? -38.136 8.842 13.502 1.00 82.56 152 ALA A C 1
ATOM 1199 O O . ALA A 1 152 ? -39.276 9.201 13.200 1.00 82.56 152 ALA A O 1
ATOM 1200 N N . PRO A 1 153 ? -37.023 9.465 13.077 1.00 71.31 153 PRO A N 1
ATOM 1201 C CA . PRO A 1 153 ? -37.038 10.493 12.041 1.00 71.31 153 PRO A CA 1
ATOM 1202 C C . PRO A 1 153 ? -37.426 9.931 10.669 1.00 71.31 153 PRO A C 1
ATOM 1204 O O . PRO A 1 153 ? -37.255 8.705 10.455 1.00 71.31 153 PRO A O 1
#

Secondary structure (DSSP, 8-state):
----EEEEPPTTTS-TTSSS-SEEEE--PPPGGGTTS-HHHHHHHHHHHHHHHHHHHHHHHHHTT-----HHHHTTS-TT---SSPP-TT----SS--S-HHHHHHHHHHHHHHHHHHHHHHHHHHTT-TTPPBPTT--HHHHHH---BPPP-

Sequence (153 aa):
MDRPRVYPRPMGFFREGGPLPRHATLTMAPLPAFAHAPQEDYLARLRGAVAAREAEISRQRQAAGRSVLGRRQVLRQSAFDAPRGSEPRRQRSPRVAGGSKWARIEALERLRTFIAGYREAWLQWRAGDRGVVFPCGTYGLRVYAGVCCAQAP

pLDDT: mean 89.72, std 7.65, range [59.38, 98.12]

Radius of gyration: 33.48 Å; chains: 1; bounding box: 70×44×75 Å

Foldseek 3Di:
DQDWDKDADDPPPDDPPDPDDRIDTDGDDDDPVCNVPDPVVSVVVVVVVVVVVVVVVVVVCVVVVHDDDDPVRVVPDDPPDDPPDDDDPPPDPDPDDDPDPVVSVVVVVVVVVLVVQQVVLVVCVVVPPQQREHEPPPDPCCVPVVGHYDDDD